Protein AF-A0A1V5CR98-F1 (afdb_monomer)

Secondary structure (DSSP, 8-state):
------HHHHHHHHHHHHHHHHHHHHHHHTSSS--HHHHHHHHHHHHHHHHHHHHHHHT-

Structure (mmCIF, N/CA/C/O backbone):
data_AF-A0A1V5CR98-F1
#
_entry.id   AF-A0A1V5CR98-F1
#
loop_
_atom_site.group_PDB
_atom_site.id
_atom_site.type_symbol
_atom_site.label_atom_id
_atom_site.label_alt_id
_atom_site.label_comp_id
_atom_site.label_asym_id
_atom_site.label_entity_id
_atom_site.label_seq_id
_atom_site.pdbx_PDB_ins_code
_atom_site.Cartn_x
_atom_site.Cartn_y
_atom_site.Cartn_z
_atom_site.occupancy
_atom_site.B_iso_or_equiv
_atom_site.auth_seq_id
_atom_site.auth_comp_id
_atom_site.auth_asym_id
_atom_site.auth_atom_id
_atom_site.pdbx_PDB_model_num
ATOM 1 N N . MET A 1 1 ? 10.931 18.988 -22.653 1.00 36.25 1 MET A N 1
ATOM 2 C CA . MET A 1 1 ? 11.684 18.182 -21.671 1.00 36.25 1 MET A CA 1
ATOM 3 C C . MET A 1 1 ? 11.074 16.796 -21.716 1.00 36.25 1 MET A C 1
ATOM 5 O O . MET A 1 1 ? 10.122 16.538 -20.997 1.00 36.25 1 MET A O 1
ATOM 9 N N . ASP A 1 2 ? 11.552 15.954 -22.628 1.00 49.69 2 ASP A N 1
ATOM 10 C CA . ASP A 1 2 ? 11.142 14.552 -22.722 1.00 49.69 2 ASP A CA 1
ATOM 11 C C . ASP A 1 2 ? 12.107 13.721 -21.885 1.00 49.69 2 ASP A C 1
ATOM 13 O O . ASP A 1 2 ? 13.099 13.190 -22.380 1.00 49.69 2 ASP A O 1
ATOM 17 N N . THR A 1 3 ? 11.868 13.669 -20.578 1.00 54.12 3 THR A N 1
ATOM 18 C CA . THR A 1 3 ? 12.540 12.688 -19.728 1.00 54.12 3 THR A CA 1
ATOM 19 C C . THR A 1 3 ? 11.713 11.417 -19.785 1.00 54.12 3 THR A C 1
ATOM 21 O O . THR A 1 3 ? 10.788 11.231 -18.994 1.00 54.12 3 THR A O 1
ATOM 24 N N . ALA A 1 4 ? 12.009 10.561 -20.763 1.00 67.06 4 ALA A N 1
ATOM 25 C CA . ALA A 1 4 ? 11.610 9.165 -20.687 1.00 67.06 4 ALA A CA 1
ATOM 26 C C . ALA A 1 4 ? 12.298 8.580 -19.447 1.00 67.06 4 ALA A C 1
ATOM 28 O O . ALA A 1 4 ? 13.494 8.296 -19.475 1.00 67.06 4 ALA A O 1
ATOM 29 N N . GLU A 1 5 ? 11.566 8.507 -18.336 1.00 71.88 5 GLU A N 1
ATOM 30 C CA . GLU A 1 5 ? 12.079 7.921 -17.102 1.00 71.88 5 GLU A CA 1
ATOM 31 C C . GLU A 1 5 ? 12.494 6.482 -17.391 1.00 71.88 5 GLU A C 1
ATOM 33 O O . GLU A 1 5 ? 11.766 5.715 -18.031 1.00 71.88 5 GLU A O 1
ATOM 38 N N . SER A 1 6 ? 13.694 6.121 -16.952 1.00 86.62 6 SER A N 1
ATOM 39 C CA . SER A 1 6 ? 14.172 4.753 -17.087 1.00 86.62 6 SER A CA 1
ATOM 40 C C . SER A 1 6 ? 13.249 3.804 -16.315 1.00 86.62 6 SER A C 1
ATOM 42 O O . SER A 1 6 ? 12.659 4.163 -15.292 1.00 86.62 6 SER A O 1
ATOM 44 N N . LYS A 1 7 ? 13.137 2.554 -16.782 1.00 88.56 7 LYS A N 1
ATOM 45 C CA . LYS A 1 7 ? 12.362 1.515 -16.077 1.00 88.56 7 LYS A CA 1
ATOM 46 C C . LYS A 1 7 ? 12.781 1.395 -14.607 1.00 88.56 7 LYS A C 1
ATOM 48 O O . LYS A 1 7 ? 11.932 1.225 -13.738 1.00 88.56 7 LYS A O 1
ATOM 53 N N . GLU A 1 8 ? 14.075 1.557 -14.336 1.00 90.56 8 GLU A N 1
ATOM 54 C CA . GLU A 1 8 ? 14.645 1.545 -12.991 1.00 90.56 8 GLU A CA 1
ATOM 55 C C . GLU A 1 8 ? 14.162 2.724 -12.129 1.00 90.56 8 GLU A C 1
ATOM 57 O O . GLU A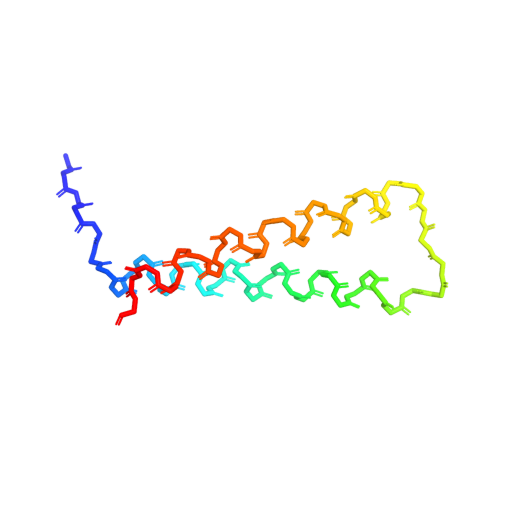 1 8 ? 13.785 2.528 -10.973 1.00 90.56 8 GLU A O 1
ATOM 62 N N . GLU A 1 9 ? 14.097 3.942 -12.670 1.00 91.31 9 GLU A N 1
ATOM 63 C CA . GLU A 1 9 ? 13.557 5.102 -11.948 1.00 91.31 9 GLU A CA 1
ATOM 64 C C . GLU A 1 9 ? 12.066 4.941 -11.643 1.00 91.31 9 GLU A C 1
ATOM 66 O O . GLU A 1 9 ? 11.635 5.199 -10.513 1.00 91.31 9 GLU A O 1
ATOM 71 N N . ILE A 1 10 ? 11.285 4.459 -12.615 1.00 91.75 10 ILE A N 1
ATOM 72 C CA . ILE A 1 10 ? 9.855 4.173 -12.438 1.00 91.75 10 ILE A CA 1
ATOM 73 C C . ILE A 1 10 ? 9.669 3.118 -11.342 1.00 91.75 10 ILE A C 1
ATOM 75 O O . ILE A 1 10 ? 8.848 3.297 -10.437 1.00 91.75 10 ILE A O 1
ATOM 79 N N . PHE A 1 11 ? 10.463 2.046 -11.380 1.00 93.94 11 PHE A N 1
ATOM 80 C CA . PHE A 1 11 ? 10.447 0.994 -10.371 1.00 93.94 11 PHE A CA 1
ATOM 81 C C . PHE A 1 11 ? 10.786 1.539 -8.979 1.00 93.94 11 PHE A C 1
ATOM 83 O O . PHE A 1 11 ? 10.042 1.306 -8.025 1.00 93.94 11 PHE A O 1
ATOM 90 N N . ASN A 1 12 ? 11.870 2.307 -8.850 1.00 94.12 12 ASN A N 1
ATOM 91 C CA . ASN A 1 12 ? 12.317 2.849 -7.568 1.00 94.12 12 ASN A CA 1
ATOM 92 C C . ASN A 1 12 ? 11.292 3.817 -6.963 1.00 94.12 12 ASN A C 1
ATOM 94 O O . ASN A 1 12 ? 11.015 3.758 -5.760 1.00 94.12 12 ASN A O 1
ATOM 98 N N . ARG A 1 13 ? 10.653 4.653 -7.788 1.00 94.06 13 ARG A N 1
ATOM 99 C CA . ARG A 1 13 ? 9.555 5.521 -7.339 1.00 94.06 13 ARG A CA 1
ATOM 100 C C . ARG A 1 13 ? 8.336 4.719 -6.902 1.00 94.06 13 ARG A C 1
ATOM 102 O O . ARG A 1 13 ? 7.808 4.968 -5.816 1.00 94.06 13 ARG A O 1
ATOM 109 N N . ALA A 1 14 ? 7.915 3.737 -7.699 1.00 94.50 14 ALA A N 1
ATOM 110 C CA . ALA A 1 14 ? 6.791 2.866 -7.361 1.00 94.50 14 ALA A CA 1
ATOM 111 C C . ALA A 1 14 ? 7.047 2.086 -6.063 1.00 94.50 14 ALA A C 1
ATOM 113 O O . ALA A 1 14 ? 6.159 1.994 -5.216 1.00 94.50 14 ALA A O 1
ATOM 114 N N . LYS A 1 15 ? 8.280 1.614 -5.847 1.00 95.88 15 LYS A N 1
ATOM 115 C CA . LYS A 1 15 ? 8.716 0.962 -4.607 1.00 95.88 15 LYS A CA 1
ATOM 116 C C . LYS A 1 15 ? 8.635 1.896 -3.404 1.00 95.88 15 LYS A C 1
ATOM 118 O O . LYS A 1 15 ? 8.137 1.486 -2.352 1.00 95.88 15 LYS A O 1
ATOM 123 N N . GLY A 1 16 ? 9.076 3.145 -3.553 1.00 96.25 16 GLY A N 1
ATOM 124 C CA . GLY A 1 16 ? 8.950 4.168 -2.514 1.00 96.25 16 GLY A CA 1
ATOM 125 C C . GLY A 1 16 ? 7.490 4.398 -2.118 1.00 96.25 16 GLY A C 1
ATOM 126 O O . GLY A 1 16 ? 7.140 4.287 -0.944 1.00 96.25 16 GLY A O 1
ATOM 127 N N . GLN A 1 17 ? 6.613 4.611 -3.104 1.00 96.56 17 GLN A N 1
ATOM 128 C CA . GLN A 1 17 ? 5.176 4.800 -2.869 1.00 96.56 17 GLN A CA 1
ATOM 129 C C . GLN A 1 17 ? 4.521 3.562 -2.242 1.00 96.56 17 GLN A C 1
ATOM 131 O O . GLN A 1 17 ? 3.791 3.677 -1.257 1.00 96.56 17 GLN A O 1
ATOM 136 N N . HIS A 1 18 ? 4.825 2.366 -2.752 1.00 96.31 18 HIS A N 1
ATOM 137 C CA . HIS A 1 18 ? 4.327 1.104 -2.204 1.00 96.31 18 HIS A CA 1
ATOM 138 C C . HIS A 1 18 ? 4.713 0.926 -0.728 1.00 96.31 18 HIS A C 1
ATOM 140 O O . HIS A 1 18 ? 3.886 0.502 0.081 1.00 96.31 18 HIS A O 1
ATOM 146 N N . THR A 1 19 ? 5.951 1.274 -0.370 1.00 96.44 19 THR A N 1
ATOM 147 C CA . THR A 1 19 ? 6.462 1.165 1.004 1.00 96.44 19 THR A CA 1
ATOM 148 C C . THR A 1 19 ? 5.758 2.149 1.937 1.00 96.44 19 THR A C 1
ATOM 150 O O . THR A 1 19 ? 5.282 1.751 2.997 1.00 96.44 19 THR A O 1
ATOM 153 N N . THR A 1 20 ? 5.602 3.412 1.530 1.00 96.75 20 THR A N 1
ATOM 154 C CA . THR A 1 20 ? 4.888 4.427 2.324 1.00 96.75 20 THR A CA 1
ATOM 155 C C . THR A 1 20 ? 3.436 4.028 2.593 1.00 96.75 20 THR A C 1
ATOM 157 O O . THR A 1 20 ? 2.945 4.154 3.717 1.00 96.75 20 THR A O 1
ATOM 160 N N . LEU A 1 21 ? 2.750 3.497 1.578 1.00 96.25 21 LEU A N 1
ATOM 161 C CA . LEU A 1 21 ? 1.379 3.010 1.719 1.00 96.25 21 LEU A CA 1
ATOM 162 C C . LEU A 1 21 ? 1.289 1.786 2.637 1.00 96.25 21 LEU A C 1
ATOM 164 O O . LEU A 1 21 ? 0.312 1.658 3.374 1.00 96.25 21 LEU A O 1
ATOM 168 N N . ASP A 1 22 ? 2.288 0.896 2.616 1.00 95.88 22 ASP A N 1
ATOM 169 C CA . ASP A 1 22 ? 2.348 -0.237 3.544 1.00 95.88 22 ASP A CA 1
ATOM 170 C C . ASP A 1 22 ? 2.486 0.220 4.993 1.00 95.88 22 ASP A C 1
ATOM 172 O O . ASP A 1 22 ? 1.735 -0.239 5.849 1.00 95.88 22 ASP A O 1
ATOM 176 N N . LEU A 1 23 ? 3.381 1.173 5.261 1.00 97.00 23 LEU A N 1
ATOM 177 C CA . LEU A 1 23 ? 3.573 1.712 6.606 1.00 97.00 23 LEU A CA 1
ATOM 178 C C . LEU A 1 23 ? 2.272 2.303 7.158 1.00 97.00 23 LEU A C 1
ATOM 180 O O . LEU A 1 23 ? 1.871 1.980 8.277 1.00 97.00 23 LEU A O 1
ATOM 184 N N . ARG A 1 24 ? 1.564 3.108 6.355 1.00 95.75 24 ARG A N 1
ATOM 185 C CA . ARG A 1 24 ? 0.271 3.679 6.757 1.00 95.75 24 ARG A CA 1
ATOM 186 C C . ARG A 1 24 ? -0.777 2.595 7.011 1.00 95.75 24 ARG A C 1
ATOM 188 O O . ARG A 1 24 ? -1.479 2.651 8.019 1.00 95.75 24 ARG A O 1
ATOM 195 N N . LEU A 1 25 ? -0.850 1.591 6.137 1.00 96.12 25 LEU A N 1
ATOM 196 C CA . LEU A 1 25 ? -1.764 0.463 6.297 1.00 96.12 25 LEU A CA 1
ATOM 197 C C . LEU A 1 25 ? -1.478 -0.309 7.593 1.00 96.12 25 LEU A C 1
ATOM 199 O O . LEU A 1 25 ? -2.409 -0.610 8.335 1.00 96.12 25 LEU A O 1
ATOM 203 N N . GLN A 1 26 ? -0.209 -0.577 7.911 1.00 96.12 26 GLN A N 1
ATOM 204 C CA . GLN A 1 26 ? 0.170 -1.238 9.162 1.00 96.12 26 GLN A CA 1
ATOM 205 C C . GLN A 1 26 ? -0.200 -0.408 10.396 1.00 96.12 26 GLN A C 1
ATOM 207 O O . GLN A 1 26 ? -0.640 -0.973 11.394 1.00 96.12 26 GLN A O 1
ATOM 212 N N . MET A 1 27 ? -0.052 0.920 10.350 1.00 95.56 27 MET A N 1
ATOM 213 C CA . MET A 1 27 ? -0.459 1.792 11.460 1.00 95.56 27 MET A CA 1
ATOM 214 C C . MET A 1 27 ? -1.964 1.718 11.730 1.00 95.56 27 MET A C 1
ATOM 216 O O . MET A 1 27 ? -2.364 1.687 12.891 1.00 95.56 27 MET A O 1
ATOM 220 N N . LEU A 1 28 ? -2.788 1.663 10.679 1.00 94.06 28 LEU A N 1
ATOM 221 C CA . LEU A 1 28 ? -4.236 1.502 10.820 1.00 94.06 28 LEU A CA 1
ATOM 222 C C . LEU A 1 28 ? -4.584 0.104 11.344 1.00 94.06 28 LEU A C 1
ATOM 224 O O . LEU A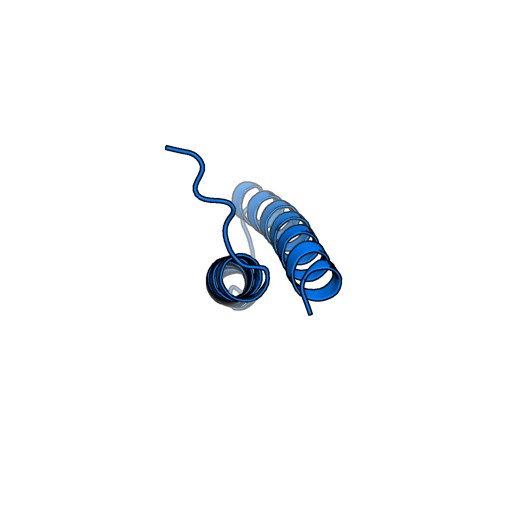 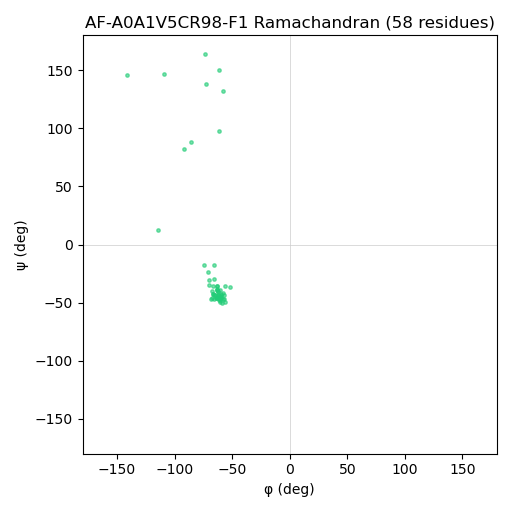1 28 ? -5.308 -0.014 12.322 1.00 94.06 28 LEU A O 1
ATOM 228 N N . LEU A 1 29 ? -3.995 -0.955 10.783 1.00 91.75 29 LEU A N 1
ATOM 229 C CA . LEU A 1 29 ? -4.271 -2.337 11.202 1.00 91.75 29 LEU A CA 1
ATOM 230 C C . LEU A 1 29 ? -3.818 -2.669 12.635 1.00 91.75 29 LEU A C 1
ATOM 232 O O . LEU A 1 29 ? -4.273 -3.659 13.196 1.00 91.75 29 LEU A O 1
ATOM 236 N N . LYS A 1 30 ? -2.933 -1.863 13.234 1.00 95.38 30 LYS A N 1
ATOM 237 C CA . LYS A 1 30 ? -2.561 -1.983 14.654 1.00 95.38 30 LYS A CA 1
ATOM 238 C C . LYS A 1 30 ? -3.643 -1.475 15.606 1.00 95.38 30 LYS A C 1
ATOM 240 O O . LYS A 1 30 ? -3.578 -1.775 16.797 1.00 95.38 30 LYS A O 1
ATOM 245 N N . LYS A 1 31 ? -4.599 -0.677 15.125 1.00 93.44 31 LYS A N 1
ATOM 246 C CA . LYS A 1 31 ? -5.693 -0.185 15.959 1.00 93.44 31 LYS A CA 1
ATOM 247 C C . LYS A 1 31 ? -6.672 -1.329 16.243 1.00 93.44 31 LYS A C 1
ATOM 249 O O . LYS A 1 31 ? -6.990 -2.083 15.327 1.00 93.44 31 LYS A O 1
ATOM 254 N N . PRO A 1 32 ? -7.178 -1.455 17.481 1.00 92.19 32 PRO A N 1
ATOM 255 C CA . PRO A 1 32 ? -8.143 -2.501 17.822 1.00 92.19 32 PRO A CA 1
ATOM 256 C C . PRO A 1 32 ? -9.483 -2.317 17.097 1.00 92.19 32 PRO A C 1
ATOM 258 O O . PRO A 1 32 ? -10.150 -3.298 16.788 1.00 92.19 32 PRO A O 1
ATOM 261 N N . PHE A 1 33 ? -9.853 -1.069 16.796 1.00 93.12 33 PHE A N 1
ATOM 262 C CA . PHE A 1 33 ? -11.048 -0.708 16.042 1.00 93.12 33 PHE A CA 1
ATOM 263 C C . PHE A 1 33 ? -10.726 0.463 15.115 1.00 93.12 33 PHE A C 1
ATOM 265 O O . PHE A 1 33 ? -9.913 1.323 15.466 1.00 93.12 33 PHE A O 1
ATOM 272 N N . LEU A 1 34 ? -11.365 0.479 13.949 1.00 94.44 34 LEU A N 1
ATOM 273 C CA . LEU A 1 34 ? -11.254 1.543 12.959 1.00 94.44 34 LEU A CA 1
ATOM 274 C C . LEU A 1 34 ? -12.553 2.339 12.912 1.00 94.44 34 LEU A C 1
ATOM 276 O O . LEU A 1 34 ? -13.638 1.783 13.088 1.00 94.44 34 LEU A O 1
ATOM 280 N N . THR A 1 35 ? -12.450 3.637 12.653 1.00 96.06 35 THR A N 1
ATOM 281 C CA . THR A 1 35 ? -13.621 4.433 12.274 1.00 96.06 35 THR A CA 1
ATOM 282 C C . THR A 1 35 ? -14.042 4.104 10.838 1.00 96.06 35 THR A C 1
ATOM 284 O O . THR A 1 35 ? -13.263 3.563 10.052 1.00 96.06 35 THR A O 1
ATO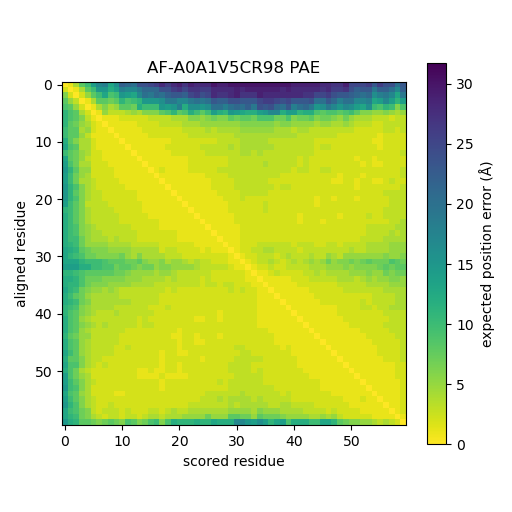M 287 N N . ALA A 1 36 ? -15.265 4.475 10.449 1.00 95.94 36 ALA A N 1
ATOM 288 C CA . ALA A 1 36 ? -15.743 4.280 9.076 1.00 95.94 36 ALA A CA 1
ATOM 289 C C . ALA A 1 36 ? -14.828 4.946 8.026 1.00 95.94 36 ALA A C 1
ATOM 291 O O . ALA A 1 36 ? -14.613 4.399 6.942 1.00 95.94 36 ALA A O 1
ATOM 292 N N . GLU A 1 37 ? -14.257 6.106 8.358 1.00 96.19 37 GLU A N 1
ATOM 293 C CA . GLU A 1 37 ? -13.294 6.808 7.505 1.00 96.19 37 GLU A CA 1
ATOM 294 C C . GLU A 1 37 ? -11.990 6.019 7.368 1.00 96.19 37 GLU A C 1
ATOM 296 O O . GLU A 1 37 ? -11.462 5.875 6.267 1.00 96.19 37 GLU A O 1
ATOM 301 N N . GLU A 1 38 ? -11.496 5.447 8.464 1.00 95.44 38 GLU A N 1
ATOM 302 C CA . GLU A 1 38 ? -10.273 4.647 8.463 1.00 95.44 38 GLU A CA 1
ATOM 30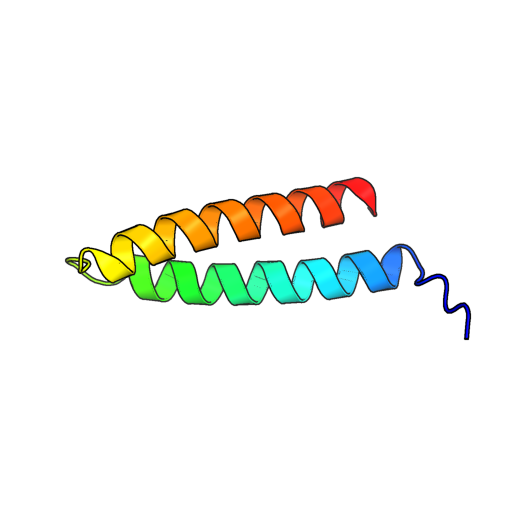3 C C . GLU A 1 38 ? -10.452 3.305 7.749 1.00 95.44 38 GLU A C 1
ATOM 305 O O . GLU A 1 38 ? -9.541 2.840 7.069 1.00 95.44 38 GLU A O 1
ATOM 310 N N . GLU A 1 39 ? -11.625 2.678 7.838 1.00 95.56 39 GLU A N 1
ATOM 311 C CA . GLU A 1 39 ? -11.934 1.484 7.047 1.00 95.56 39 GLU A CA 1
ATOM 312 C C . GLU A 1 39 ? -11.941 1.774 5.544 1.00 95.56 39 GLU A C 1
ATOM 314 O O . GLU A 1 39 ? -11.497 0.948 4.734 1.00 95.56 39 GLU A O 1
ATOM 319 N N . LEU A 1 40 ? -12.462 2.941 5.162 1.00 96.69 40 LEU A N 1
ATOM 320 C CA . LEU A 1 40 ? -12.429 3.410 3.784 1.00 96.69 40 LEU A CA 1
ATOM 321 C C . LEU A 1 40 ? -10.983 3.705 3.368 1.00 96.69 40 LE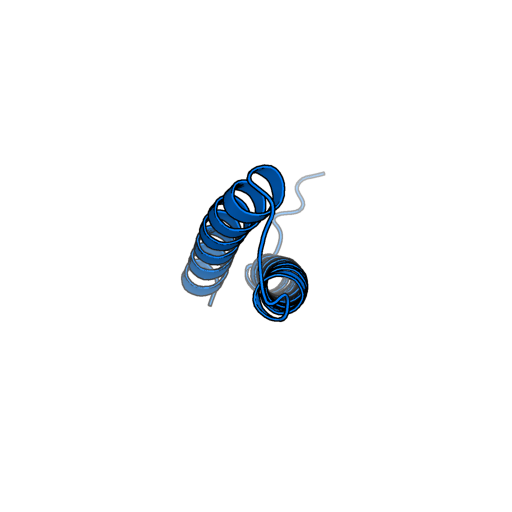U A C 1
ATOM 323 O O . LEU A 1 40 ? -10.556 3.257 2.303 1.00 96.69 40 LEU A O 1
ATOM 327 N N . GLU A 1 41 ? -10.198 4.341 4.241 1.00 96.06 41 GLU A N 1
ATOM 328 C CA . GLU A 1 41 ? -8.768 4.570 4.032 1.00 96.06 41 GLU A CA 1
ATOM 329 C C . GLU A 1 41 ? -8.023 3.244 3.815 1.00 96.06 41 GLU A C 1
ATOM 331 O O . GLU A 1 41 ? -7.298 3.104 2.834 1.00 96.06 41 GLU A O 1
ATOM 336 N N . VAL A 1 42 ? -8.255 2.222 4.644 1.00 96.38 42 VAL A N 1
ATOM 337 C CA . VAL A 1 42 ? -7.653 0.886 4.491 1.00 96.38 42 VAL A CA 1
ATOM 338 C C . VAL A 1 42 ? -7.970 0.276 3.124 1.00 96.38 42 VAL A C 1
ATOM 340 O O . VAL A 1 42 ? -7.083 -0.300 2.484 1.00 96.38 42 VAL A O 1
ATOM 343 N N . ARG A 1 43 ? -9.217 0.392 2.651 1.00 96.06 43 ARG A N 1
ATOM 344 C CA . ARG A 1 43 ? -9.614 -0.105 1.323 1.00 96.06 43 ARG A CA 1
ATOM 345 C C . ARG A 1 43 ? -8.875 0.629 0.207 1.00 96.06 43 ARG A C 1
ATOM 347 O O . A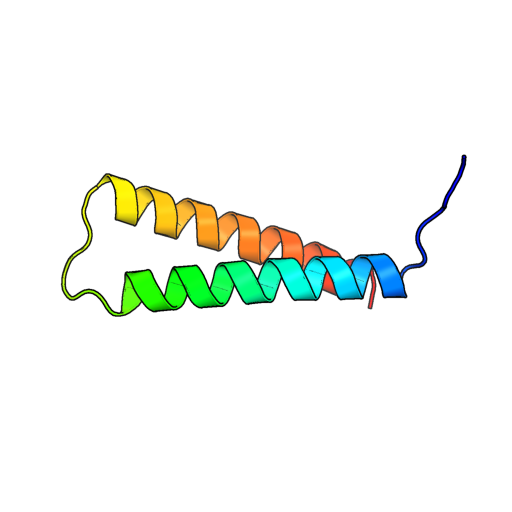RG A 1 43 ? -8.339 -0.018 -0.693 1.00 96.06 43 ARG A O 1
ATOM 354 N N . GLU A 1 44 ? -8.799 1.952 0.284 1.00 96.94 44 GLU A N 1
ATOM 355 C CA . GLU A 1 44 ? -8.107 2.772 -0.713 1.00 96.94 44 GLU A CA 1
ATOM 356 C C . GLU A 1 44 ? -6.587 2.553 -0.697 1.00 96.94 44 GLU A C 1
ATOM 358 O O . GLU A 1 44 ? -5.967 2.421 -1.754 1.00 96.94 44 GLU A O 1
ATOM 363 N N . LEU A 1 45 ? -5.979 2.411 0.483 1.00 96.19 45 LEU A N 1
ATOM 364 C CA . LEU A 1 45 ? -4.562 2.075 0.634 1.00 96.19 45 LEU A CA 1
ATOM 365 C C . LEU A 1 45 ? -4.239 0.727 -0.014 1.00 96.19 45 LEU A C 1
ATOM 367 O O . LEU A 1 45 ? -3.255 0.626 -0.744 1.00 96.19 45 LEU A O 1
ATOM 371 N N . LYS A 1 46 ? -5.079 -0.299 0.180 1.00 96.12 46 LYS A N 1
ATOM 372 C CA . LYS A 1 46 ? -4.897 -1.614 -0.460 1.00 96.12 46 LYS A CA 1
ATOM 373 C C . LYS A 1 46 ? -4.946 -1.524 -1.987 1.00 96.12 46 LYS A C 1
ATOM 375 O O . LYS A 1 46 ? -4.074 -2.090 -2.645 1.00 96.12 46 LYS A O 1
ATOM 380 N N . LYS A 1 47 ? -5.909 -0.784 -2.552 1.00 97.50 47 LYS A N 1
ATOM 381 C CA . LYS A 1 47 ? -6.001 -0.560 -4.008 1.00 97.50 47 LYS A CA 1
ATOM 382 C C . LYS A 1 47 ? -4.759 0.149 -4.548 1.00 97.50 47 LYS A C 1
ATOM 384 O O . LYS A 1 47 ? -4.164 -0.310 -5.519 1.00 97.50 47 LYS A O 1
ATOM 389 N N . LYS A 1 48 ? -4.326 1.229 -3.890 1.00 96.56 48 LYS A N 1
ATOM 390 C CA . LYS A 1 48 ? -3.119 1.976 -4.279 1.00 96.56 48 LYS A CA 1
ATOM 391 C C . LYS A 1 48 ? -1.861 1.112 -4.178 1.00 96.56 48 LYS A C 1
ATOM 393 O O . LYS A 1 48 ? -1.025 1.158 -5.073 1.00 96.56 48 LYS A O 1
ATOM 398 N N . LYS A 1 49 ? -1.732 0.283 -3.136 1.00 96.50 49 LYS A N 1
ATOM 399 C CA . LYS A 1 49 ? -0.621 -0.674 -3.023 1.00 96.50 49 LYS A CA 1
ATOM 400 C C . LYS A 1 49 ? -0.600 -1.661 -4.182 1.00 96.50 49 LYS A C 1
ATOM 402 O O . LYS A 1 49 ? 0.466 -1.878 -4.747 1.00 96.50 49 LYS A O 1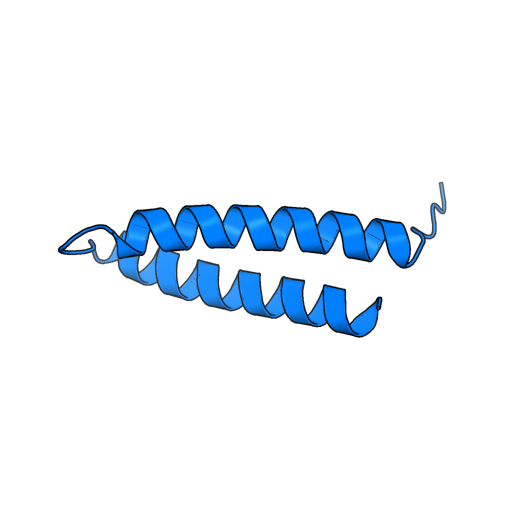
ATOM 407 N N . LEU A 1 50 ? -1.751 -2.231 -4.544 1.00 96.81 50 LEU A N 1
ATOM 408 C CA . LEU A 1 50 ? -1.841 -3.137 -5.689 1.00 96.81 50 LEU A CA 1
ATOM 409 C C . LEU A 1 50 ? -1.410 -2.436 -6.983 1.00 96.81 50 LEU A C 1
ATOM 411 O O . LEU A 1 50 ? -0.567 -2.961 -7.696 1.00 96.81 50 LEU A O 1
ATOM 415 N N . TYR A 1 51 ? -1.876 -1.207 -7.213 1.00 96.56 51 TYR A N 1
ATOM 416 C CA . TYR A 1 51 ? -1.468 -0.403 -8.365 1.00 96.56 51 TYR A CA 1
ATOM 417 C C . TYR A 1 51 ? 0.056 -0.210 -8.456 1.00 96.56 51 TYR A C 1
ATOM 419 O O . TYR A 1 51 ? 0.654 -0.462 -9.501 1.00 96.56 51 TYR A O 1
ATOM 427 N N . TYR A 1 52 ? 0.715 0.190 -7.363 1.00 95.50 52 TYR A N 1
ATOM 428 C CA . TYR A 1 52 ? 2.173 0.357 -7.372 1.00 95.50 52 TYR A CA 1
ATOM 429 C C . TYR A 1 52 ? 2.924 -0.972 -7.463 1.00 95.50 52 TYR A C 1
ATOM 431 O O . TYR A 1 52 ? 3.997 -1.014 -8.060 1.00 95.50 52 TYR A O 1
ATOM 439 N N . LYS A 1 53 ? 2.362 -2.065 -6.931 1.00 95.31 53 LYS A N 1
ATOM 440 C CA . LYS A 1 53 ? 2.887 -3.414 -7.159 1.00 95.31 53 LYS A CA 1
ATOM 441 C C . LYS A 1 53 ? 2.850 -3.763 -8.645 1.00 95.31 53 LYS A C 1
ATOM 443 O O . LYS A 1 53 ? 3.870 -4.176 -9.178 1.00 95.31 53 LYS A O 1
ATOM 448 N N . ASP A 1 54 ? 1.733 -3.526 -9.323 1.00 96.88 54 ASP A N 1
ATOM 449 C CA . ASP A 1 54 ? 1.604 -3.805 -10.754 1.00 96.88 54 ASP A CA 1
ATOM 450 C C . ASP A 1 54 ? 2.572 -2.954 -11.591 1.00 96.88 54 ASP A C 1
ATOM 452 O O . ASP A 1 54 ? 3.125 -3.439 -12.576 1.00 96.88 54 ASP A O 1
ATOM 456 N N . ILE A 1 55 ? 2.830 -1.701 -11.193 1.00 94.44 55 ILE A N 1
ATOM 457 C CA . ILE A 1 55 ? 3.875 -0.874 -11.819 1.00 94.44 55 ILE A CA 1
ATOM 458 C C . ILE A 1 55 ? 5.257 -1.494 -11.610 1.00 94.44 55 ILE A C 1
ATOM 460 O O . ILE A 1 55 ? 6.027 -1.568 -12.565 1.00 94.44 55 ILE A O 1
ATOM 464 N N . MET A 1 56 ? 5.578 -1.938 -10.393 1.00 94.25 56 MET A N 1
ATOM 465 C CA . MET A 1 56 ? 6.856 -2.595 -10.114 1.00 94.25 56 MET A CA 1
ATOM 466 C C . MET A 1 56 ? 7.025 -3.866 -10.952 1.00 94.25 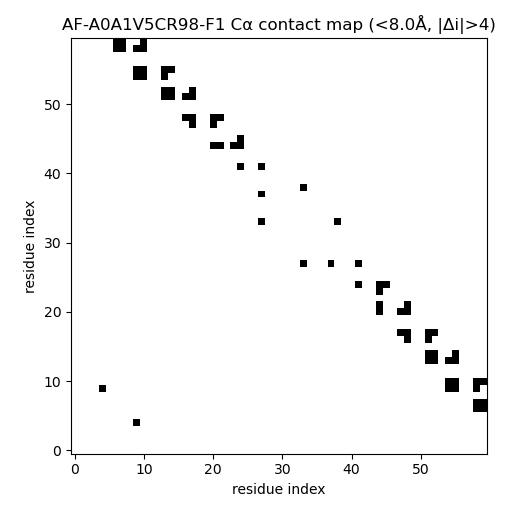56 MET A C 1
ATOM 468 O O . MET A 1 56 ? 8.063 -4.028 -11.579 1.00 94.25 56 MET A O 1
ATOM 472 N N . GLU A 1 57 ? 6.008 -4.728 -11.031 1.00 94.25 57 GLU A N 1
ATOM 473 C CA . GLU A 1 57 ? 6.062 -5.963 -11.833 1.00 94.25 57 GLU A CA 1
ATOM 474 C C . GLU A 1 57 ? 6.221 -5.675 -13.336 1.00 94.25 57 GLU A C 1
ATOM 476 O O . GLU A 1 57 ? 6.941 -6.386 -14.029 1.00 94.25 57 GLU A O 1
ATOM 481 N N . LYS A 1 58 ? 5.600 -4.603 -13.852 1.00 93.44 58 LYS A N 1
ATOM 482 C CA . LYS A 1 58 ? 5.731 -4.190 -15.264 1.00 93.44 58 LYS A CA 1
ATOM 483 C C . LYS A 1 58 ? 7.105 -3.617 -15.624 1.00 93.44 58 LYS A C 1
ATOM 485 O O . LYS A 1 58 ? 7.452 -3.597 -16.804 1.00 93.44 58 LYS A O 1
ATOM 490 N N . ASN A 1 59 ? 7.841 -3.099 -14.642 1.00 88.81 59 ASN A N 1
ATOM 491 C CA . ASN A 1 59 ? 9.118 -2.403 -14.836 1.00 88.81 59 ASN A CA 1
ATOM 492 C C . ASN A 1 59 ? 10.312 -3.146 -14.209 1.00 88.81 59 ASN A C 1
ATOM 494 O O . ASN A 1 59 ? 11.386 -2.559 -14.088 1.00 88.81 59 ASN A O 1
ATOM 498 N N . ARG A 1 60 ? 10.114 -4.406 -13.808 1.00 76.69 60 ARG A N 1
ATOM 499 C CA . ARG A 1 60 ? 11.159 -5.328 -13.349 1.00 76.69 60 ARG A CA 1
ATOM 500 C C . ARG A 1 60 ? 11.959 -5.890 -14.523 1.00 76.69 60 ARG A C 1
ATOM 502 O O . ARG A 1 60 ? 13.159 -6.155 -14.303 1.00 76.69 60 ARG A O 1
#

Foldseek 3Di:
DPPPDALVRQLVVLVVLLVVLVVLLVVLVPDPDDDPVSVVSNVVSVVSNVVSVVSNVVSD

Sequence (60 aa):
MDTAESKEEIFNRAKGQHTTLDLRLQMLLKKPFLTAEEELEVRELKKKKLYYKDIMEKNR

Nearest PDB structures (foldseek):
  8vaa-assembly1_S  TM=9.439E-01  e=7.890E-01  Legionella pneumophila
  8tsh-assembly1_L  TM=7.973E-01  e=2.380E+00  Caldimonas thermodepolymerans
  6ixg-assembly2_B  TM=8.689E-01  e=4.394E+00  Homo sapiens
  6u94-assembly1_A  TM=8.424E-01  e=4.968E+00  Burkholderia mallei ATCC 23344
  3lg7-assembly1_B  TM=5.749E-01  e=4.394E+00  synthetic construct

Mean predicted aligned error: 4.51 Å

Solvent-accessible surface area (backbone atoms only — not comparable to full-atom values): 3372 Å² total; per-residue (Å²): 136,87,74,79,71,49,49,64,56,53,24,54,50,27,49,52,52,31,50,56,41,47,54,54,45,52,60,56,70,69,44,95,71,74,54,77,68,50,53,50,48,48,54,51,38,51,53,52,34,51,53,25,47,53,50,30,67,76,37,108

pLDDT: mean 91.28, std 11.75, range [36.25, 97.5]

Radius of gyration: 14.27 Å; Cα contacts (8 Å, |Δi|>4): 38; chains: 1; bounding box: 30×24×40 Å